Protein AF-A0A953Q9X3-F1 (afdb_monomer)

Radius of gyration: 13.37 Å; Cα contacts (8 Å, |Δi|>4): 53; chains: 1; bounding box: 31×28×36 Å

Mean predicted aligned error: 4.76 Å

Secondary structure (DSSP, 8-state):
---SEEEEEGGGHHHHHHH-BTTBEEEEE----SSHHHHHHHHHHHHHHHHHHHHHHHTT---

Sequence (63 aa):
DVLDILIADLRDIEAAKKIDRPELRVHCTNTIMRTSDDKAKLARTVLALLTAENAARAGADPS

Structure (mmCIF, N/CA/C/O backbone):
data_AF-A0A953Q9X3-F1
#
_entry.id   AF-A0A953Q9X3-F1
#
loop_
_atom_site.group_PDB
_atom_site.id
_atom_site.type_symbol
_atom_site.label_atom_id
_atom_site.label_alt_id
_atom_site.label_comp_id
_atom_site.label_asym_id
_atom_site.label_entity_id
_atom_site.label_seq_id
_atom_site.pdbx_PDB_ins_code
_atom_site.Cartn_x
_atom_site.Cartn_y
_atom_site.Cartn_z
_atom_site.occupancy
_atom_site.B_iso_or_equiv
_atom_site.auth_seq_id
_atom_site.auth_comp_id
_atom_site.auth_asym_id
_atom_site.auth_atom_id
_atom_site.pdbx_PDB_model_num
ATOM 1 N N . ASP A 1 1 ? -4.696 -17.048 -10.866 1.00 57.50 1 ASP A N 1
ATOM 2 C CA . ASP A 1 1 ? -3.630 -16.414 -10.081 1.00 57.50 1 ASP A CA 1
ATOM 3 C C . ASP A 1 1 ? -3.184 -15.185 -10.861 1.00 57.50 1 ASP A C 1
ATOM 5 O O . ASP A 1 1 ? -2.790 -15.357 -12.005 1.00 57.50 1 ASP A O 1
ATO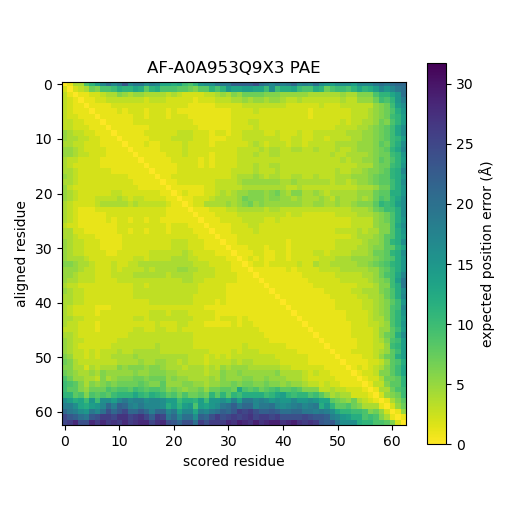M 9 N N . VAL A 1 2 ? -3.472 -13.976 -10.367 1.00 80.88 2 VAL A N 1
ATOM 10 C CA . VAL A 1 2 ? -3.450 -12.716 -11.161 1.00 80.88 2 VAL A CA 1
ATOM 11 C C . VAL A 1 2 ? -2.896 -11.515 -10.378 1.00 80.88 2 VAL A C 1
ATOM 13 O O . VAL A 1 2 ? -3.093 -10.374 -10.784 1.00 80.88 2 VAL A O 1
ATOM 16 N N . LEU A 1 3 ? -2.288 -11.748 -9.211 1.00 87.31 3 LEU A N 1
ATOM 17 C CA . LEU A 1 3 ? -1.860 -10.677 -8.313 1.00 87.31 3 LEU A CA 1
ATOM 18 C C . LEU A 1 3 ? -0.345 -10.483 -8.390 1.00 87.31 3 LEU A C 1
ATOM 20 O O . LEU A 1 3 ? 0.397 -11.311 -7.878 1.00 87.31 3 LEU A O 1
ATOM 24 N N . ASP A 1 4 ? 0.093 -9.367 -8.971 1.00 88.81 4 ASP A N 1
ATOM 25 C CA . ASP A 1 4 ? 1.518 -9.018 -9.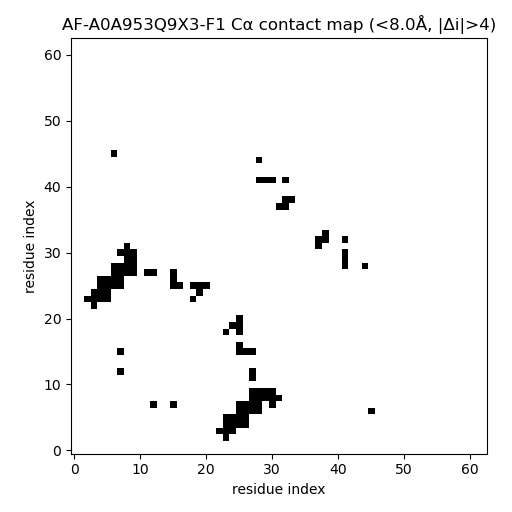064 1.00 88.81 4 ASP A CA 1
ATOM 26 C C . ASP A 1 4 ? 2.034 -8.267 -7.825 1.00 88.81 4 ASP A C 1
ATOM 28 O O . ASP A 1 4 ? 3.207 -8.371 -7.458 1.00 88.81 4 ASP A O 1
ATOM 32 N N . ILE A 1 5 ? 1.166 -7.459 -7.204 1.00 93.19 5 ILE A N 1
ATOM 33 C CA . ILE A 1 5 ? 1.513 -6.551 -6.106 1.00 93.19 5 ILE A CA 1
ATOM 34 C C . ILE A 1 5 ? 0.429 -6.609 -5.031 1.00 93.19 5 ILE A C 1
ATOM 36 O O . ILE A 1 5 ? -0.749 -6.374 -5.305 1.00 93.19 5 ILE A O 1
ATOM 40 N N . LEU A 1 6 ? 0.838 -6.856 -3.791 1.00 95.19 6 LEU A N 1
ATOM 41 C CA . LEU A 1 6 ? -0.007 -6.826 -2.604 1.00 95.19 6 LEU A CA 1
ATOM 42 C C . LEU A 1 6 ? 0.360 -5.629 -1.720 1.00 95.19 6 LEU A C 1
ATOM 44 O O . LEU A 1 6 ? 1.519 -5.442 -1.359 1.00 95.19 6 LEU A O 1
ATOM 48 N N . ILE A 1 7 ? -0.642 -4.844 -1.324 1.00 96.19 7 ILE A N 1
ATOM 49 C CA . ILE A 1 7 ? -0.488 -3.800 -0.306 1.00 96.19 7 ILE A CA 1
ATOM 50 C C . ILE A 1 7 ? -1.026 -4.338 1.021 1.00 96.19 7 ILE A C 1
ATOM 52 O O . ILE A 1 7 ? -2.221 -4.602 1.141 1.00 96.19 7 ILE A O 1
ATOM 56 N N . ALA A 1 8 ? -0.147 -4.497 2.004 1.00 97.00 8 ALA A N 1
ATOM 57 C CA . ALA A 1 8 ? -0.469 -4.957 3.350 1.00 97.00 8 ALA A CA 1
ATOM 58 C C . ALA A 1 8 ? -0.414 -3.807 4.368 1.00 97.00 8 ALA A C 1
ATOM 60 O O . ALA A 1 8 ? 0.199 -2.761 4.127 1.00 97.00 8 ALA A O 1
ATOM 61 N N . ASP A 1 9 ? -1.051 -4.002 5.523 1.00 97.31 9 ASP A N 1
ATOM 62 C CA . ASP A 1 9 ? -0.950 -3.060 6.636 1.00 97.31 9 ASP A CA 1
ATOM 63 C C . ASP A 1 9 ? 0.449 -3.138 7.272 1.00 97.31 9 ASP A C 1
ATOM 65 O O . ASP A 1 9 ? 1.053 -4.208 7.360 1.00 97.31 9 ASP A O 1
ATOM 69 N N . LEU A 1 10 ? 0.959 -2.014 7.780 1.00 96.44 10 LEU A N 1
ATOM 70 C CA . LEU A 1 10 ? 2.228 -1.966 8.523 1.00 96.44 10 LEU A CA 1
ATOM 71 C C . LEU A 1 10 ? 2.277 -2.930 9.715 1.00 96.44 10 LEU A C 1
ATOM 73 O O . LEU A 1 10 ? 3.357 -3.386 10.089 1.00 96.44 10 LEU A O 1
ATOM 77 N N . ARG A 1 11 ? 1.128 -3.247 10.315 1.00 97.06 11 ARG A N 1
ATOM 78 C CA . ARG A 1 11 ? 1.031 -4.196 11.433 1.00 97.06 11 ARG A CA 1
ATOM 79 C C . ARG A 1 11 ? 1.362 -5.633 11.028 1.00 97.06 11 ARG A C 1
ATOM 81 O O . ARG A 1 11 ? 1.767 -6.407 11.889 1.00 97.06 11 ARG A O 1
ATOM 88 N N . ASP A 1 12 ? 1.267 -5.959 9.742 1.00 96.88 12 ASP A N 1
ATOM 89 C CA . ASP A 1 12 ? 1.478 -7.306 9.209 1.00 96.88 12 ASP A CA 1
ATOM 90 C C . ASP A 1 12 ? 2.866 -7.489 8.575 1.00 96.88 12 ASP A C 1
ATOM 92 O O . ASP A 1 12 ? 3.106 -8.475 7.880 1.00 96.88 12 ASP A O 1
ATOM 96 N N . ILE A 1 13 ? 3.809 -6.571 8.819 1.00 95.81 13 ILE A N 1
ATOM 97 C CA . ILE A 1 13 ? 5.112 -6.536 8.134 1.00 95.81 13 ILE A CA 1
ATOM 98 C C . ILE A 1 13 ? 5.893 -7.858 8.210 1.00 95.81 13 ILE A C 1
ATOM 100 O O . ILE A 1 13 ? 6.516 -8.276 7.236 1.00 95.81 13 ILE A O 1
ATOM 104 N N . GLU A 1 14 ? 5.827 -8.564 9.338 1.00 96.75 14 GLU A N 1
ATOM 105 C CA . GLU A 1 14 ? 6.525 -9.841 9.514 1.00 96.75 14 GLU A CA 1
ATOM 106 C C . GLU A 1 14 ? 5.866 -10.990 8.743 1.00 96.75 14 GLU A C 1
ATOM 108 O O . GLU A 1 14 ? 6.544 -11.931 8.333 1.00 96.75 14 GLU A O 1
ATOM 113 N N . ALA A 1 15 ? 4.552 -10.928 8.524 1.00 96.50 15 ALA A N 1
ATOM 114 C CA . ALA A 1 15 ? 3.856 -11.868 7.653 1.00 96.50 15 ALA A CA 1
ATOM 115 C C . ALA A 1 15 ? 4.087 -11.513 6.178 1.00 96.50 15 ALA A C 1
ATOM 117 O O . ALA A 1 15 ? 4.369 -12.402 5.379 1.00 96.50 15 ALA A O 1
ATOM 118 N N . ALA A 1 16 ? 4.053 -10.220 5.840 1.00 96.06 16 ALA A N 1
ATOM 119 C CA . ALA A 1 16 ? 4.300 -9.697 4.500 1.00 96.06 16 ALA A CA 1
ATOM 120 C C . ALA A 1 16 ? 5.663 -10.137 3.949 1.00 96.06 16 ALA A C 1
ATOM 122 O O . ALA A 1 16 ? 5.732 -10.684 2.853 1.00 96.06 16 ALA A O 1
ATOM 123 N N . LYS A 1 17 ? 6.733 -10.019 4.747 1.00 95.00 17 LYS A N 1
ATOM 124 C CA . LYS A 1 17 ? 8.084 -10.472 4.365 1.00 95.00 17 LYS A CA 1
ATOM 125 C C . LYS A 1 17 ? 8.168 -11.957 4.004 1.00 95.00 17 LYS A C 1
ATOM 127 O O . LYS A 1 17 ? 9.047 -12.344 3.249 1.00 95.00 17 LYS A O 1
ATOM 132 N N . LYS A 1 18 ? 7.297 -12.805 4.561 1.00 96.56 18 LYS A N 1
ATOM 133 C CA . LYS A 1 18 ? 7.320 -14.258 4.301 1.00 96.56 18 LYS A CA 1
ATOM 134 C C . LYS A 1 18 ? 6.707 -14.629 2.957 1.00 96.56 18 LYS A C 1
ATOM 136 O O . LYS A 1 18 ? 6.959 -15.727 2.471 1.00 96.56 18 LYS A O 1
ATOM 141 N N . ILE A 1 19 ? 5.866 -13.757 2.410 1.00 94.31 19 ILE A N 1
ATOM 142 C CA . ILE A 1 19 ? 5.147 -13.988 1.155 1.00 94.31 19 ILE A CA 1
ATOM 143 C C . ILE A 1 19 ? 5.646 -13.086 0.019 1.00 94.31 19 ILE A C 1
ATOM 145 O O . ILE A 1 19 ? 5.215 -13.275 -1.115 1.00 94.31 19 ILE A O 1
ATOM 149 N N . ASP A 1 20 ? 6.551 -12.150 0.322 1.00 94.69 20 ASP A N 1
ATOM 150 C CA . ASP A 1 20 ? 7.236 -11.299 -0.648 1.00 94.69 20 ASP A CA 1
ATOM 151 C C . ASP A 1 20 ? 8.226 -12.123 -1.476 1.00 94.69 20 ASP A C 1
ATOM 153 O O . ASP A 1 20 ? 9.178 -12.710 -0.956 1.00 94.69 20 ASP A O 1
ATOM 157 N N . ARG A 1 21 ? 7.955 -12.220 -2.776 1.00 93.00 21 ARG A N 1
ATOM 158 C CA . ARG A 1 21 ? 8.705 -13.050 -3.723 1.00 93.00 21 ARG A CA 1
ATOM 159 C C . ARG A 1 21 ? 8.642 -12.447 -5.127 1.00 93.00 21 ARG A C 1
ATOM 161 O O . ARG A 1 21 ? 7.783 -11.610 -5.390 1.00 93.00 21 ARG A O 1
ATOM 168 N N . PRO A 1 22 ? 9.505 -12.867 -6.067 1.00 87.62 22 PRO A N 1
ATOM 169 C CA . PRO A 1 22 ? 9.553 -12.269 -7.402 1.00 87.62 22 PRO A CA 1
ATOM 170 C C . PRO A 1 22 ? 8.205 -12.244 -8.138 1.00 87.62 22 PRO A C 1
ATOM 172 O O . PRO A 1 22 ? 7.920 -11.274 -8.840 1.00 87.62 22 PRO A O 1
ATOM 175 N N . GLU A 1 23 ? 7.365 -13.269 -7.947 1.00 89.00 23 GLU A N 1
ATOM 176 C CA . GLU A 1 23 ? 6.040 -13.360 -8.578 1.00 89.00 23 GLU A CA 1
ATOM 177 C C . GLU A 1 23 ? 4.924 -12.643 -7.798 1.00 89.00 23 GLU A C 1
ATOM 179 O O . GLU A 1 23 ? 3.813 -12.533 -8.304 1.00 89.00 23 GLU A O 1
ATOM 184 N N . LEU A 1 24 ? 5.189 -12.182 -6.570 1.00 92.12 24 LEU A N 1
ATOM 185 C CA . LEU A 1 24 ? 4.243 -11.442 -5.734 1.00 92.12 24 LEU A CA 1
ATOM 186 C C . LEU A 1 24 ? 5.007 -10.479 -4.826 1.00 92.12 24 LEU A C 1
ATOM 188 O O . LEU A 1 24 ? 5.527 -10.878 -3.782 1.00 92.12 24 LEU A O 1
ATOM 192 N N . ARG A 1 25 ? 5.032 -9.203 -5.206 1.00 93.06 25 ARG A N 1
ATOM 193 C CA . ARG A 1 25 ? 5.703 -8.162 -4.423 1.00 93.06 25 ARG A CA 1
ATOM 194 C C . ARG A 1 25 ? 4.782 -7.628 -3.352 1.00 93.06 25 ARG A C 1
ATOM 196 O O . ARG A 1 25 ? 3.609 -7.362 -3.622 1.00 93.06 25 ARG A O 1
ATOM 203 N N . VAL A 1 26 ? 5.307 -7.410 -2.157 1.00 95.62 26 VAL A N 1
ATOM 204 C CA . VAL A 1 26 ? 4.486 -6.973 -1.026 1.00 95.62 26 VAL A CA 1
ATOM 205 C C . VAL A 1 26 ? 5.004 -5.659 -0.467 1.00 95.62 26 VAL A C 1
ATOM 207 O O . VAL A 1 26 ? 6.128 -5.565 0.014 1.00 95.62 26 VAL A O 1
ATOM 210 N N . HIS A 1 27 ? 4.145 -4.643 -0.459 1.00 95.62 27 HIS A N 1
ATOM 211 C CA . HIS A 1 27 ? 4.435 -3.352 0.162 1.00 95.62 27 HIS A CA 1
ATOM 212 C C . HIS A 1 27 ? 3.591 -3.164 1.407 1.00 95.62 27 HIS A C 1
ATOM 214 O O . HIS A 1 27 ? 2.391 -3.424 1.396 1.00 95.62 27 HIS A O 1
ATOM 220 N N . CYS A 1 28 ? 4.200 -2.653 2.471 1.00 96.69 28 CYS A N 1
ATOM 221 C CA . CYS A 1 28 ? 3.485 -2.343 3.704 1.00 96.69 28 CYS A CA 1
ATOM 222 C C . CYS A 1 28 ? 3.240 -0.836 3.819 1.00 96.69 28 CYS A C 1
ATOM 224 O O . CYS A 1 28 ? 4.165 -0.032 3.706 1.00 96.69 28 CYS A O 1
ATOM 226 N N . THR A 1 29 ? 1.996 -0.437 4.077 1.00 96.12 29 THR A N 1
ATOM 227 C CA . THR A 1 29 ? 1.632 0.958 4.356 1.00 96.12 29 THR A CA 1
ATOM 228 C C . THR A 1 29 ? 0.461 1.039 5.333 1.00 96.12 29 THR A C 1
ATOM 230 O O . THR A 1 29 ? -0.094 0.024 5.742 1.00 96.12 29 THR A O 1
ATOM 233 N N . ASN A 1 30 ? 0.092 2.240 5.779 1.00 96.25 30 ASN A N 1
ATOM 234 C CA . ASN A 1 30 ? -1.097 2.391 6.612 1.00 96.25 30 ASN A CA 1
ATOM 235 C C . ASN A 1 30 ? -2.354 2.214 5.751 1.00 96.25 30 ASN A C 1
ATOM 237 O O . ASN A 1 30 ? -2.674 3.090 4.949 1.00 96.25 30 ASN A O 1
ATOM 241 N N . THR A 1 31 ? -3.077 1.113 5.948 1.00 97.25 31 THR A N 1
ATOM 242 C CA . THR A 1 31 ? -4.296 0.790 5.192 1.00 97.25 31 THR A CA 1
ATOM 243 C C . THR A 1 31 ? -5.582 1.143 5.944 1.00 97.25 31 THR A C 1
ATOM 245 O O . THR A 1 31 ? -6.681 0.862 5.465 1.00 97.25 31 THR A O 1
ATOM 248 N N . ILE A 1 32 ? -5.486 1.765 7.124 1.00 96.88 32 ILE A N 1
ATOM 249 C CA . ILE A 1 32 ? -6.651 2.203 7.898 1.00 96.88 32 ILE A CA 1
ATOM 250 C 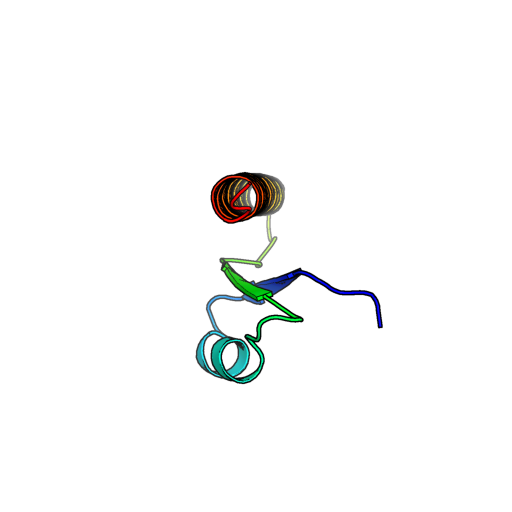C . ILE A 1 32 ? -7.293 3.427 7.238 1.00 96.88 32 ILE A C 1
ATOM 252 O O . ILE A 1 32 ? -6.701 4.499 7.200 1.00 96.88 32 ILE A O 1
ATOM 256 N N . MET A 1 33 ? -8.538 3.277 6.780 1.00 96.56 33 MET A N 1
ATOM 257 C CA . MET A 1 33 ? -9.296 4.299 6.045 1.00 96.56 33 MET A CA 1
ATOM 258 C C . MET A 1 33 ? -10.493 4.837 6.850 1.00 96.56 33 MET A C 1
ATOM 260 O O . MET A 1 33 ? -11.646 4.592 6.489 1.00 96.56 33 MET A O 1
ATOM 264 N N . ARG A 1 34 ? -10.250 5.542 7.964 1.00 97.19 34 ARG A N 1
ATOM 265 C CA . ARG A 1 34 ? -11.335 6.065 8.827 1.00 97.19 34 ARG A CA 1
ATOM 266 C C . ARG A 1 34 ? -12.009 7.296 8.228 1.00 97.19 34 ARG A C 1
ATOM 268 O O . ARG A 1 34 ? -13.205 7.493 8.418 1.00 97.19 34 ARG A O 1
ATOM 275 N N . THR A 1 35 ? -11.247 8.103 7.505 1.00 98.06 35 THR A N 1
ATOM 276 C CA . THR A 1 35 ? -11.685 9.368 6.907 1.00 98.06 35 THR A CA 1
ATOM 277 C C . THR A 1 35 ? -11.502 9.367 5.387 1.00 98.06 35 THR A C 1
ATOM 279 O O . THR A 1 35 ? -10.837 8.496 4.819 1.00 98.06 35 THR A O 1
ATOM 282 N N . SER A 1 36 ? -12.093 10.349 4.699 1.00 97.44 36 SER A N 1
ATOM 283 C CA . SER A 1 36 ? -11.801 10.607 3.278 1.00 97.44 36 SER A CA 1
ATOM 284 C C . SER A 1 36 ? -10.319 10.887 3.046 1.00 97.44 36 SER A C 1
ATOM 286 O O . SER A 1 36 ? -9.757 10.454 2.041 1.00 97.44 36 SER A O 1
ATOM 288 N N . ASP A 1 37 ? -9.680 11.558 4.000 1.00 97.69 37 ASP A N 1
ATOM 289 C CA . ASP A 1 37 ? -8.275 11.932 3.922 1.00 97.69 37 ASP A CA 1
ATOM 290 C C . ASP A 1 37 ? -7.372 10.709 4.043 1.00 97.69 37 ASP A C 1
ATOM 292 O O . ASP A 1 37 ? -6.399 10.598 3.297 1.00 97.69 37 ASP A O 1
ATOM 296 N N . ASP A 1 38 ? -7.736 9.745 4.892 1.00 97.25 38 ASP A N 1
ATOM 297 C CA . ASP A 1 38 ? -7.028 8.468 4.991 1.00 97.25 38 ASP A CA 1
ATOM 298 C C . ASP A 1 38 ? -7.090 7.691 3.670 1.00 97.25 38 ASP A C 1
ATOM 300 O O . ASP A 1 38 ? -6.071 7.186 3.199 1.00 97.25 38 ASP A O 1
ATOM 304 N N . LYS A 1 39 ? -8.266 7.649 3.024 1.00 97.44 39 LYS A N 1
ATOM 305 C CA . LYS A 1 39 ? -8.437 7.017 1.703 1.00 97.44 39 LYS A CA 1
ATOM 306 C C . LYS A 1 39 ? -7.568 7.698 0.652 1.00 97.44 39 LYS A C 1
ATOM 308 O O . LYS A 1 39 ? -6.851 7.034 -0.092 1.00 97.44 39 LYS A O 1
ATOM 313 N N . ALA A 1 40 ? -7.615 9.029 0.604 1.00 98.12 40 ALA A N 1
ATOM 314 C CA . ALA A 1 40 ? -6.845 9.809 -0.354 1.00 98.12 40 ALA A CA 1
ATOM 315 C C . ALA A 1 40 ? -5.334 9.667 -0.113 1.00 98.12 40 ALA A C 1
ATOM 317 O O . ALA A 1 40 ? -4.557 9.592 -1.064 1.00 98.12 40 ALA A O 1
ATOM 318 N N . LYS A 1 41 ? -4.909 9.594 1.153 1.00 97.62 41 LYS A N 1
ATOM 319 C CA . LYS A 1 41 ? -3.519 9.343 1.535 1.00 97.62 41 LYS A CA 1
ATOM 320 C C . LYS A 1 41 ? -3.069 7.960 1.078 1.00 97.62 41 LYS A C 1
ATOM 322 O O . LYS A 1 41 ? -2.048 7.881 0.402 1.00 97.62 41 LYS A O 1
ATOM 327 N N . LEU A 1 42 ? -3.843 6.915 1.369 1.00 97.50 42 LEU A N 1
ATOM 328 C CA . LEU A 1 42 ? -3.544 5.555 0.923 1.00 97.50 42 LEU A CA 1
ATOM 329 C C . LEU A 1 42 ? -3.435 5.486 -0.605 1.00 97.50 42 LEU A C 1
ATOM 331 O O . LEU A 1 42 ? -2.437 4.989 -1.118 1.00 97.50 42 LEU A O 1
ATOM 335 N N . ALA A 1 43 ? -4.399 6.054 -1.334 1.00 97.44 43 ALA A N 1
ATOM 336 C CA . ALA A 1 43 ? -4.386 6.068 -2.797 1.00 97.44 43 ALA A CA 1
ATOM 337 C C . ALA A 1 43 ? -3.126 6.743 -3.363 1.00 97.44 43 ALA A C 1
ATOM 339 O O . ALA A 1 43 ? -2.470 6.187 -4.242 1.00 97.44 43 ALA A O 1
ATOM 340 N N . ARG A 1 44 ? -2.739 7.911 -2.828 1.00 97.81 44 ARG A N 1
ATOM 341 C CA . ARG A 1 44 ? -1.505 8.601 -3.241 1.00 97.81 44 ARG A CA 1
ATOM 342 C C . ARG A 1 44 ? -0.256 7.778 -2.942 1.00 97.81 44 ARG A C 1
ATOM 344 O O . ARG A 1 44 ? 0.632 7.709 -3.785 1.00 97.81 44 ARG A O 1
ATOM 351 N N . THR A 1 45 ? -0.186 7.152 -1.769 1.00 96.62 45 THR A N 1
ATOM 352 C CA . THR A 1 45 ? 0.946 6.296 -1.401 1.00 96.62 45 THR A CA 1
ATOM 353 C C . THR A 1 45 ? 1.063 5.094 -2.332 1.00 96.62 45 THR A C 1
ATOM 355 O O . THR A 1 45 ? 2.153 4.823 -2.823 1.00 96.62 45 THR A O 1
ATOM 358 N N . VAL A 1 46 ? -0.047 4.420 -2.639 1.00 95.62 46 VAL A N 1
ATOM 359 C CA . VAL A 1 46 ? -0.054 3.286 -3.573 1.00 95.62 46 VAL A CA 1
ATOM 360 C C . VAL A 1 46 ? 0.368 3.726 -4.974 1.00 95.62 46 VAL A C 1
ATOM 362 O O . VAL A 1 46 ? 1.239 3.098 -5.564 1.00 95.62 46 VAL A O 1
ATOM 365 N N . LEU A 1 47 ? -0.163 4.836 -5.494 1.00 96.62 47 LEU A N 1
ATOM 366 C CA . LEU A 1 47 ? 0.237 5.354 -6.810 1.00 96.62 47 LEU A CA 1
ATOM 367 C C . LEU A 1 47 ? 1.735 5.685 -6.882 1.00 96.62 47 LEU A C 1
ATOM 369 O O . LEU A 1 47 ? 2.385 5.368 -7.878 1.00 96.62 47 LEU A O 1
ATOM 373 N N . ALA A 1 48 ? 2.295 6.283 -5.828 1.00 95.00 48 ALA A N 1
ATOM 374 C CA . ALA A 1 48 ? 3.726 6.566 -5.757 1.00 95.00 48 ALA A CA 1
ATOM 375 C C . ALA A 1 48 ? 4.566 5.276 -5.761 1.00 95.00 48 ALA A C 1
ATOM 377 O O . ALA A 1 48 ? 5.552 5.198 -6.493 1.00 95.00 48 ALA A O 1
ATOM 378 N N . LEU A 1 49 ? 4.148 4.252 -5.005 1.00 93.19 49 LEU A N 1
ATOM 379 C CA . LEU A 1 49 ? 4.812 2.944 -4.974 1.00 93.19 49 LEU A CA 1
ATOM 380 C C . LEU A 1 49 ? 4.798 2.272 -6.349 1.00 93.19 49 LEU A C 1
ATOM 382 O O . LEU A 1 49 ? 5.845 1.858 -6.835 1.00 93.19 49 LEU A O 1
ATOM 386 N N . LEU A 1 50 ? 3.639 2.231 -7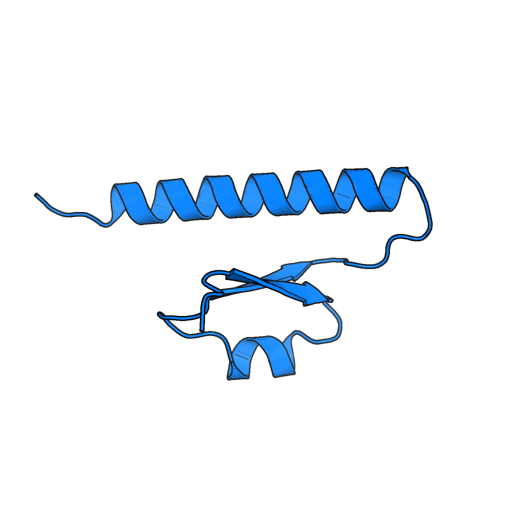.010 1.00 91.62 50 LEU A N 1
ATOM 387 C CA . LEU A 1 50 ? 3.503 1.644 -8.346 1.00 91.62 50 LEU A CA 1
ATOM 388 C C . LEU A 1 50 ? 4.336 2.391 -9.394 1.00 91.62 50 LEU A C 1
ATOM 390 O O . LEU A 1 50 ? 4.923 1.778 -10.282 1.00 91.62 50 LEU A O 1
ATOM 394 N N . THR A 1 51 ? 4.429 3.715 -9.279 1.00 93.25 51 THR A N 1
ATOM 395 C CA . THR A 1 51 ? 5.271 4.524 -10.171 1.00 93.25 51 THR A CA 1
ATOM 396 C C . THR A 1 51 ? 6.751 4.182 -9.988 1.00 93.25 51 THR A C 1
ATOM 398 O O . THR A 1 51 ? 7.461 3.985 -10.974 1.00 93.25 51 THR A O 1
ATOM 401 N N . ALA A 1 52 ? 7.212 4.053 -8.740 1.00 90.00 52 ALA A N 1
ATOM 402 C CA . ALA A 1 52 ? 8.585 3.655 -8.433 1.00 90.00 52 ALA A CA 1
ATOM 403 C C . ALA A 1 52 ? 8.889 2.218 -8.888 1.00 90.00 52 ALA A C 1
ATOM 405 O O . ALA A 1 52 ? 9.942 1.965 -9.468 1.00 90.00 52 ALA A O 1
ATOM 406 N N . GLU A 1 53 ? 7.952 1.290 -8.687 1.00 87.19 53 GLU A N 1
ATOM 407 C CA . GLU A 1 53 ? 8.052 -0.089 -9.167 1.00 87.19 53 GLU A CA 1
ATOM 408 C C . GLU A 1 53 ? 8.207 -0.169 -10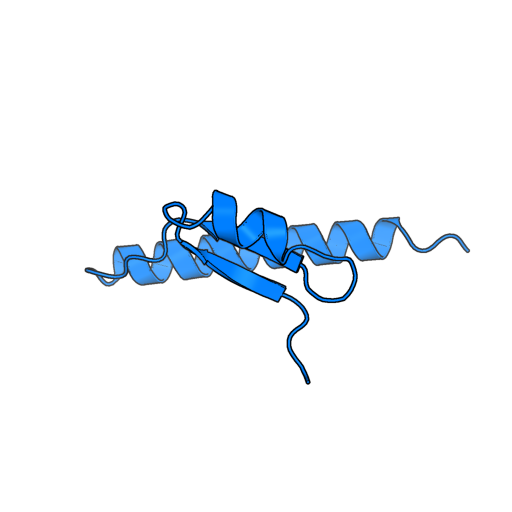.685 1.00 87.19 53 GLU A C 1
ATOM 410 O O . GLU A 1 53 ? 9.067 -0.896 -11.184 1.00 87.19 53 GLU A O 1
ATOM 415 N N . ASN A 1 54 ? 7.380 0.578 -11.419 1.00 86.81 54 ASN A N 1
ATOM 416 C CA . ASN A 1 54 ? 7.420 0.602 -12.876 1.00 86.81 54 ASN A CA 1
ATOM 417 C C . ASN A 1 54 ? 8.738 1.192 -13.383 1.00 86.81 54 ASN A C 1
ATOM 419 O O . ASN A 1 54 ? 9.329 0.647 -14.313 1.00 86.81 54 ASN A O 1
ATOM 423 N N . ALA A 1 55 ? 9.232 2.256 -12.745 1.00 87.31 55 ALA A N 1
ATOM 424 C CA . ALA A 1 55 ? 10.533 2.832 -13.071 1.00 87.31 55 ALA A CA 1
ATOM 425 C C . ALA A 1 55 ? 11.683 1.845 -12.801 1.00 87.31 55 ALA A C 1
ATOM 427 O O . ALA A 1 55 ? 12.573 1.697 -13.636 1.00 87.31 55 ALA A O 1
ATOM 428 N N . ALA A 1 56 ? 11.642 1.127 -11.675 1.00 83.44 56 ALA A N 1
ATOM 429 C CA . ALA A 1 56 ? 12.640 0.114 -11.340 1.00 83.44 56 ALA A CA 1
ATOM 430 C C . ALA A 1 56 ? 12.638 -1.059 -12.333 1.00 83.44 56 ALA A C 1
ATOM 432 O O . ALA A 1 56 ? 13.706 -1.535 -12.704 1.00 83.44 56 ALA A O 1
ATOM 433 N N . ARG A 1 57 ? 11.458 -1.499 -12.802 1.00 77.56 57 ARG A N 1
ATOM 434 C CA . ARG A 1 57 ? 11.345 -2.518 -13.863 1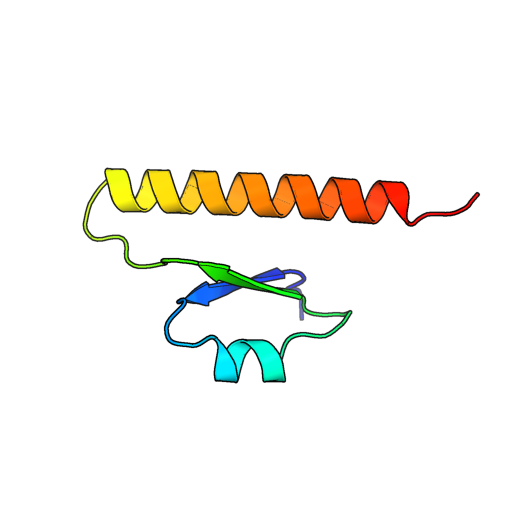.00 77.56 57 ARG A CA 1
ATOM 435 C C . ARG A 1 57 ? 11.932 -2.017 -15.184 1.00 77.56 57 ARG A C 1
ATOM 437 O O . ARG A 1 57 ? 12.734 -2.719 -15.780 1.00 77.56 57 ARG A O 1
ATOM 444 N N . ALA A 1 58 ? 11.588 -0.799 -15.605 1.00 76.50 58 ALA A N 1
ATOM 445 C CA . ALA A 1 58 ? 12.083 -0.222 -16.857 1.00 76.50 58 ALA A CA 1
ATOM 446 C C . ALA A 1 58 ? 13.609 -0.017 -16.869 1.00 76.50 58 ALA A C 1
ATOM 448 O O . ALA A 1 58 ? 14.230 -0.109 -17.921 1.00 76.50 58 ALA A O 1
ATOM 449 N N . GLY A 1 59 ? 14.220 0.250 -15.711 1.00 70.31 59 GLY A N 1
ATOM 450 C CA . GLY A 1 59 ? 15.677 0.344 -15.577 1.00 70.31 59 GLY A CA 1
ATOM 451 C C . GLY A 1 59 ? 16.401 -1.004 -15.470 1.00 70.31 59 GLY A C 1
ATOM 452 O O . GLY A 1 59 ? 17.627 -1.024 -15.528 1.00 70.31 59 GLY A O 1
ATOM 453 N N . 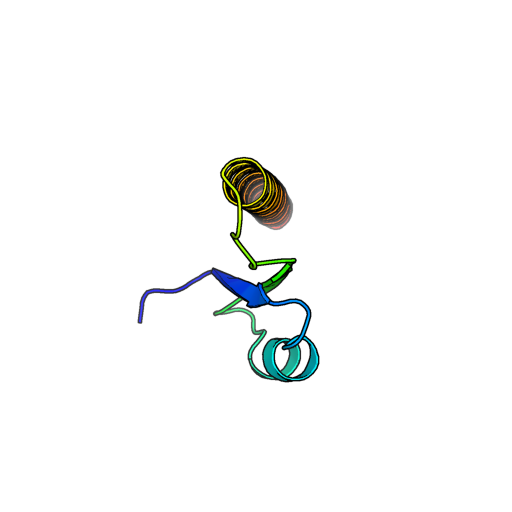ALA A 1 60 ? 15.670 -2.107 -15.285 1.00 64.88 60 ALA A N 1
ATOM 454 C CA . ALA A 1 60 ? 16.226 -3.443 -15.096 1.00 64.88 60 ALA A CA 1
ATOM 455 C C . ALA A 1 60 ? 16.222 -4.307 -16.369 1.00 64.88 60 ALA A C 1
ATOM 457 O O . ALA A 1 60 ? 16.800 -5.387 -16.317 1.00 64.88 60 ALA A O 1
ATOM 458 N N . ASP A 1 61 ? 15.617 -3.854 -17.477 1.00 50.53 61 ASP A N 1
ATOM 459 C CA . ASP A 1 61 ? 15.737 -4.488 -18.800 1.00 50.53 61 ASP A CA 1
ATOM 460 C C . ASP A 1 61 ? 17.079 -4.084 -19.445 1.00 50.53 61 ASP A C 1
ATOM 462 O O . ASP A 1 61 ? 17.220 -2.941 -19.896 1.00 50.53 61 ASP A O 1
ATOM 466 N N . PRO A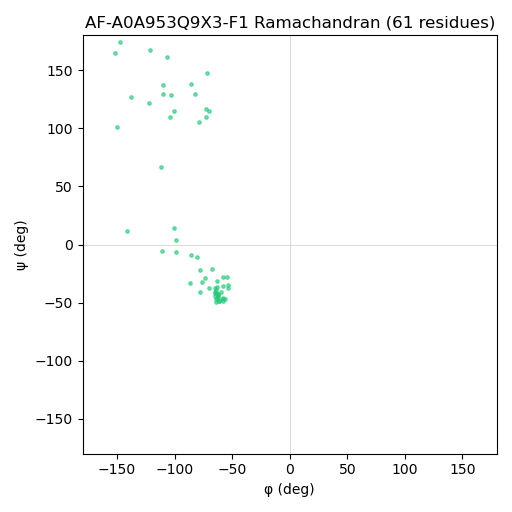 1 62 ? 18.092 -4.974 -19.512 1.00 53.28 62 PRO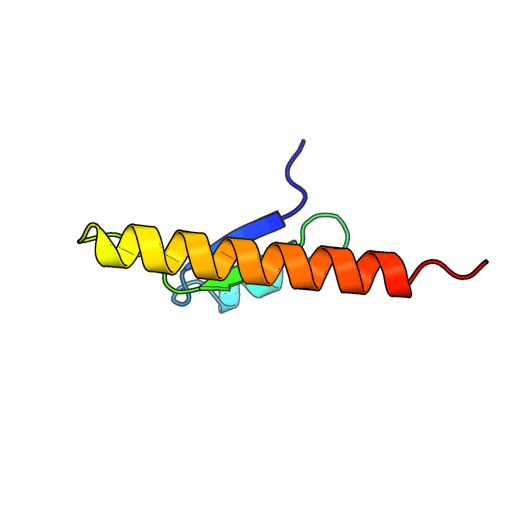 A N 1
ATOM 467 C CA . PRO A 1 62 ? 19.277 -4.730 -20.314 1.00 53.28 62 PRO A CA 1
ATOM 468 C C . PRO A 1 62 ? 18.960 -5.104 -21.768 1.00 53.28 62 PRO A C 1
ATOM 470 O O . PRO A 1 62 ? 18.446 -6.188 -22.047 1.00 53.28 62 PRO A O 1
ATOM 473 N N . SER A 1 63 ? 19.261 -4.188 -22.688 1.00 47.41 63 SER A N 1
ATOM 474 C CA . SER A 1 63 ? 19.309 -4.466 -24.132 1.00 47.41 63 SER A CA 1
ATOM 475 C C . SER A 1 63 ? 20.328 -5.550 -24.476 1.00 47.41 63 SER A C 1
ATOM 477 O O . SER A 1 63 ? 21.367 -5.613 -23.778 1.00 47.41 63 SER A O 1
#

pLDDT: mean 90.25, std 11.97, range [47.41, 98.12]

Foldseek 3Di:
DDAQEAEAEPVCVVVQVVPDDNRYHYHYDHPDPPDPVSVVVVVVVVVVVVVVVVVVVVVPDDD

Solvent-accessible surface area (backbone atoms only — not comparable to full-atom values): 3823 Å² total; per-residue (Å²): 141,88,65,58,70,46,82,43,41,56,90,44,47,78,61,43,63,75,63,44,43,97,74,28,38,59,46,65,41,75,71,72,59,90,47,74,63,38,44,54,49,39,52,54,53,50,53,53,50,53,52,52,51,52,51,54,52,65,72,65,65,78,131